Protein AF-A0A9X9QFF7-F1 (afdb_monomer)

Foldseek 3Di:
DDADDPVVLVVLVCQQPVDPVSQLDQLQCSCVPPVVVVVDHSVNSQVVCVVVQKDKDWDDDDPDADPVRVVVVVVVCVVCVPPDPVNVVVDDDDDDDDDDPDDDDTGIGIDGPPPPPD

Secondary structure (DSSP, 8-state):
-----HHHHHHHHHHHHT-HHHHT--HHHHHHTTTGGG---HHHHHHHHHHTTEEEEE---PPPPPHHHHHHHHHHHHHTTT--HHHHHHPPP--------PPPPPPEEEEE------

Structure (mmCIF, N/CA/C/O backbone):
data_AF-A0A9X9QFF7-F1
#
_entry.id   AF-A0A9X9QFF7-F1
#
loop_
_atom_site.group_PDB
_atom_site.id
_atom_site.type_symbol
_atom_site.label_atom_id
_atom_site.label_alt_id
_atom_site.label_comp_id
_atom_site.label_asym_id
_atom_site.label_entity_id
_atom_site.label_seq_id
_atom_site.pdbx_PDB_ins_code
_atom_site.Cartn_x
_atom_site.Cartn_y
_atom_site.Cartn_z
_atom_site.occupancy
_atom_site.B_iso_or_equiv
_atom_site.auth_seq_id
_atom_site.auth_comp_id
_atom_site.auth_asym_id
_atom_site.auth_atom_id
_atom_site.pdbx_PDB_model_num
ATOM 1 N N . MET A 1 1 ? -26.357 -0.559 19.148 1.00 52.00 1 MET A N 1
ATOM 2 C CA . MET A 1 1 ? -25.136 -0.878 18.366 1.00 52.00 1 MET A CA 1
ATOM 3 C C . MET A 1 1 ? -24.417 0.438 18.106 1.00 52.00 1 MET A C 1
ATOM 5 O O . MET A 1 1 ? -25.040 1.307 17.521 1.00 52.00 1 MET A O 1
ATOM 9 N N . LEU A 1 2 ? -23.171 0.627 18.554 1.00 62.19 2 LEU A N 1
ATOM 10 C CA . LEU A 1 2 ? -22.416 1.845 18.225 1.00 62.19 2 LEU A CA 1
ATOM 11 C C . LEU A 1 2 ? -22.117 1.851 16.714 1.00 62.19 2 LEU A C 1
ATOM 13 O O . LEU A 1 2 ? -21.471 0.932 16.191 1.00 62.19 2 LEU A O 1
ATOM 17 N N . THR A 1 3 ? -22.648 2.844 16.009 1.00 72.94 3 THR A N 1
ATOM 18 C CA . THR A 1 3 ? -22.428 3.093 14.580 1.00 72.94 3 THR A CA 1
ATOM 19 C C . THR A 1 3 ? -21.591 4.355 14.436 1.00 72.94 3 THR A C 1
ATOM 21 O O . THR A 1 3 ? -21.932 5.379 15.020 1.00 72.94 3 THR A O 1
ATOM 24 N N . LEU A 1 4 ? -20.492 4.281 13.680 1.00 83.94 4 LEU A N 1
ATOM 25 C CA . LEU A 1 4 ? -19.738 5.480 13.315 1.00 83.94 4 LEU A CA 1
ATOM 26 C C . LEU A 1 4 ? -20.581 6.319 12.360 1.00 83.94 4 LEU A C 1
ATOM 28 O O . LEU A 1 4 ? -21.115 5.793 11.381 1.00 83.94 4 LEU A O 1
ATOM 32 N N . ASP A 1 5 ? -20.655 7.613 12.641 1.00 90.31 5 ASP A N 1
ATOM 33 C CA . ASP A 1 5 ? -21.240 8.576 11.718 1.00 90.31 5 ASP A CA 1
ATOM 34 C C . ASP A 1 5 ? -20.477 8.606 10.377 1.00 90.31 5 ASP A C 1
ATOM 36 O O . ASP A 1 5 ? -19.281 8.300 10.299 1.00 90.31 5 ASP A O 1
ATOM 40 N N . PHE A 1 6 ? -21.181 8.972 9.306 1.00 88.81 6 PHE A N 1
ATOM 41 C CA . PHE A 1 6 ? -20.642 9.027 7.955 1.00 88.81 6 PHE A CA 1
ATOM 42 C C . PHE A 1 6 ? -19.403 9.924 7.858 1.00 88.81 6 PHE A C 1
ATOM 44 O O . PHE A 1 6 ? -18.427 9.527 7.211 1.00 88.81 6 PHE A O 1
ATOM 51 N N . GLN A 1 7 ? -19.405 11.076 8.538 1.00 92.12 7 GLN A N 1
ATOM 52 C CA . GLN A 1 7 ? -18.285 12.014 8.528 1.00 92.12 7 GLN A CA 1
ATOM 53 C C . GLN A 1 7 ? -17.033 11.394 9.156 1.00 92.12 7 GLN A C 1
ATOM 55 O O . GLN A 1 7 ? -15.947 11.465 8.575 1.00 92.12 7 GLN A O 1
ATOM 60 N N . HIS A 1 8 ? -17.187 10.709 10.291 1.00 92.81 8 HIS A N 1
ATOM 61 C CA . HIS A 1 8 ? -16.079 10.023 10.953 1.00 92.81 8 HIS A CA 1
ATOM 62 C C . HIS A 1 8 ? -15.486 8.917 10.079 1.00 92.81 8 HIS A C 1
ATOM 64 O O . HIS A 1 8 ? -14.267 8.776 9.999 1.00 92.81 8 HIS A O 1
ATOM 70 N N . VAL A 1 9 ? -16.314 8.150 9.362 1.00 92.62 9 VAL A N 1
ATOM 71 C CA . VAL A 1 9 ? -15.766 7.123 8.464 1.00 92.62 9 VAL A CA 1
ATOM 72 C C . VAL A 1 9 ? -15.022 7.744 7.281 1.00 92.62 9 VAL A C 1
ATOM 74 O O . VAL A 1 9 ? -13.975 7.230 6.887 1.00 92.62 9 VAL A O 1
ATOM 77 N N . HIS A 1 10 ? -15.509 8.860 6.737 1.00 94.12 10 HIS A N 1
ATOM 78 C CA . HIS A 1 10 ? -14.803 9.574 5.675 1.00 94.12 10 HIS A CA 1
ATOM 79 C C . HIS A 1 10 ? -13.434 10.094 6.148 1.00 94.12 10 HIS A C 1
ATOM 81 O O . HIS A 1 10 ? -12.438 9.954 5.439 1.00 94.12 10 HIS A O 1
ATOM 87 N N . GLN A 1 11 ? -13.352 10.607 7.380 1.00 95.12 11 GLN A N 1
ATOM 88 C CA . GLN A 1 11 ? -12.083 11.006 7.997 1.00 95.12 11 GLN A CA 1
ATOM 89 C C . GLN A 1 11 ? -11.115 9.825 8.147 1.00 95.12 11 GLN A C 1
ATOM 91 O O . GLN A 1 11 ? -9.933 9.961 7.830 1.00 95.12 11 GLN A O 1
ATOM 96 N N . ILE A 1 12 ? -11.608 8.652 8.566 1.00 94.38 12 ILE A N 1
ATOM 97 C CA . ILE A 1 12 ? -10.793 7.432 8.663 1.00 94.38 12 ILE A CA 1
ATOM 98 C C . ILE A 1 12 ? -10.233 7.040 7.293 1.00 94.38 12 ILE A C 1
ATOM 100 O O . ILE A 1 12 ? -9.039 6.764 7.181 1.00 94.38 12 ILE A O 1
ATOM 104 N N . ILE A 1 13 ? -11.059 7.055 6.244 1.00 93.88 13 ILE A N 1
ATOM 105 C CA . ILE A 1 13 ? -10.619 6.729 4.880 1.00 93.88 13 ILE A CA 1
ATOM 106 C C . ILE A 1 13 ? -9.562 7.724 4.400 1.00 93.88 13 ILE A C 1
ATOM 108 O O . ILE A 1 13 ? -8.478 7.311 3.989 1.00 93.88 13 ILE A O 1
ATOM 112 N N . SER A 1 14 ? -9.832 9.025 4.527 1.00 94.81 14 SER A N 1
ATOM 113 C CA . SER A 1 14 ? -8.888 10.072 4.130 1.00 94.81 14 SER A CA 1
ATOM 114 C C . SER A 1 14 ? -7.548 9.938 4.858 1.00 94.81 14 SER A C 1
ATOM 116 O O . SER A 1 14 ? -6.492 10.141 4.259 1.00 94.81 14 SER A O 1
ATOM 118 N N . TYR A 1 15 ? -7.568 9.574 6.142 1.00 95.12 15 TYR A N 1
ATOM 119 C CA . TYR A 1 15 ? -6.358 9.337 6.923 1.00 95.12 15 TYR A CA 1
ATOM 120 C C . TYR A 1 15 ? -5.591 8.099 6.449 1.00 95.12 15 TYR A C 1
ATOM 122 O O . TYR A 1 15 ? -4.371 8.149 6.295 1.00 95.12 15 TYR A O 1
ATOM 130 N N . VAL A 1 16 ? -6.291 6.987 6.208 1.00 93.38 16 VAL A N 1
ATOM 131 C CA . VAL A 1 16 ? -5.682 5.753 5.694 1.00 93.38 16 VAL A CA 1
ATOM 132 C C . VAL A 1 16 ? -5.026 6.011 4.337 1.00 93.38 16 VAL A C 1
ATOM 134 O O . VAL A 1 16 ? -3.916 5.546 4.094 1.00 93.38 16 VAL A O 1
ATOM 137 N N . GLU A 1 17 ? -5.658 6.784 3.455 1.00 92.31 17 GLU A N 1
ATOM 138 C CA . GLU A 1 17 ? -5.157 7.015 2.098 1.00 92.31 17 GLU A CA 1
ATOM 139 C C . GLU A 1 17 ? -3.994 8.007 2.010 1.00 92.31 17 GLU A C 1
ATOM 141 O O . GLU A 1 17 ? -3.169 7.869 1.096 1.00 92.31 17 GLU A O 1
ATOM 146 N N . SER A 1 18 ? -3.878 8.930 2.970 1.00 93.06 18 SER A N 1
ATOM 147 C CA . SER A 1 18 ? -2.920 10.044 2.937 1.00 93.06 18 SER A CA 1
ATOM 148 C C . SER A 1 18 ? -1.448 9.629 2.976 1.00 93.06 18 SER A C 1
ATOM 150 O O . SER A 1 18 ? -0.589 10.382 2.523 1.00 93.06 18 SER A O 1
ATOM 152 N N . SER A 1 19 ? -1.124 8.436 3.486 1.00 91.56 19 SER A N 1
ATOM 153 C CA . SER A 1 19 ? 0.260 7.959 3.572 1.00 91.56 19 SER A CA 1
ATOM 154 C C . SER A 1 19 ? 0.371 6.435 3.465 1.00 91.56 19 SER A C 1
ATOM 156 O O . SER A 1 19 ? -0.447 5.715 4.043 1.00 91.56 19 SER A O 1
ATOM 158 N N . PRO A 1 20 ? 1.425 5.893 2.816 1.00 85.56 20 PRO A N 1
ATOM 159 C CA . PRO A 1 20 ? 1.727 4.461 2.847 1.00 85.56 20 PRO A CA 1
ATOM 160 C C . PRO A 1 20 ? 1.897 3.888 4.261 1.00 85.56 20 PRO A C 1
ATOM 162 O O . PRO A 1 20 ? 1.645 2.701 4.463 1.00 85.56 20 PRO A O 1
ATOM 165 N N . GLY A 1 21 ? 2.344 4.700 5.225 1.00 88.50 21 GLY A N 1
ATOM 166 C CA . GLY A 1 21 ? 2.458 4.293 6.628 1.00 88.50 21 GLY A CA 1
ATOM 167 C C . GLY A 1 21 ? 1.087 4.120 7.281 1.00 88.50 21 GLY A C 1
ATOM 168 O O . GLY A 1 21 ? 0.842 3.120 7.948 1.00 88.50 21 GLY A O 1
ATOM 169 N N . ASN A 1 22 ? 0.153 5.031 7.003 1.00 91.94 22 ASN A N 1
ATOM 170 C CA . ASN A 1 22 ? -1.207 4.967 7.543 1.00 91.94 22 ASN A CA 1
ATOM 171 C C . ASN A 1 22 ? -1.974 3.759 6.999 1.00 91.94 22 ASN A C 1
ATOM 173 O O . ASN A 1 22 ? -2.690 3.103 7.751 1.00 91.94 22 ASN A O 1
ATOM 177 N N . ARG A 1 23 ? -1.754 3.396 5.726 1.00 89.75 23 ARG A N 1
ATOM 178 C CA . ARG A 1 23 ? -2.330 2.174 5.135 1.00 89.75 23 ARG A CA 1
ATOM 179 C C . ARG A 1 23 ? -1.899 0.904 5.852 1.00 89.75 23 ARG A C 1
ATOM 181 O O . ARG A 1 23 ? -2.655 -0.056 5.830 1.00 89.75 23 ARG A O 1
ATOM 188 N N . ARG A 1 24 ? -0.706 0.876 6.452 1.00 90.88 24 ARG A N 1
ATOM 189 C CA . ARG A 1 24 ? -0.170 -0.296 7.163 1.00 90.88 24 ARG A CA 1
ATOM 190 C C . ARG A 1 24 ? -0.693 -0.440 8.589 1.00 90.88 24 ARG A C 1
ATOM 192 O O . ARG A 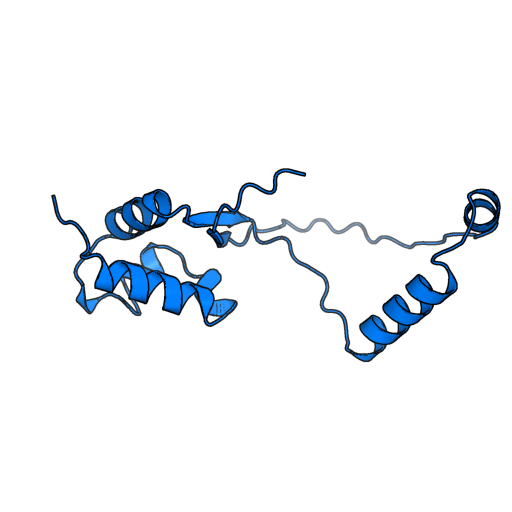1 24 ? -0.427 -1.461 9.211 1.00 90.88 24 ARG A O 1
ATOM 199 N N . LYS A 1 25 ? -1.427 0.549 9.107 1.00 91.75 25 LYS A N 1
ATOM 200 C CA . LYS A 1 25 ? -1.983 0.459 10.456 1.00 91.75 25 LYS A CA 1
ATOM 201 C C . LYS A 1 25 ? -3.080 -0.597 10.526 1.00 91.75 25 LYS A C 1
ATOM 203 O O . LYS A 1 25 ? -3.949 -0.667 9.654 1.00 91.75 25 LYS A O 1
ATOM 208 N N . THR A 1 26 ? -3.055 -1.390 11.588 1.00 91.38 26 THR A N 1
ATOM 209 C CA . THR A 1 26 ? -4.135 -2.322 11.924 1.00 91.38 26 THR A CA 1
ATOM 210 C C . THR A 1 26 ? -5.383 -1.558 12.374 1.00 91.38 26 THR A C 1
ATOM 212 O O . THR A 1 26 ? -5.310 -0.398 12.785 1.00 91.38 26 THR A O 1
ATOM 215 N N . PHE A 1 27 ? -6.555 -2.201 12.345 1.00 92.75 27 PHE A N 1
ATOM 216 C CA . PHE A 1 27 ? -7.776 -1.575 12.869 1.00 92.75 27 PHE A CA 1
ATOM 217 C C . PHE A 1 27 ? -7.668 -1.254 14.365 1.00 92.75 27 PHE A C 1
ATOM 219 O O . PHE A 1 27 ? -8.224 -0.245 14.800 1.00 92.75 27 PHE A O 1
ATOM 226 N N . LEU A 1 28 ? -6.908 -2.055 15.121 1.00 93.62 28 LEU A N 1
ATOM 227 C CA . LEU A 1 28 ? -6.583 -1.771 16.514 1.00 93.62 28 LEU A CA 1
ATOM 228 C C . LEU A 1 28 ? -5.801 -0.469 16.646 1.00 93.62 28 LEU A C 1
ATOM 230 O O . LEU A 1 28 ? -6.187 0.394 17.422 1.00 93.62 28 LEU A O 1
ATOM 234 N N . GLU A 1 29 ? -4.727 -0.311 15.872 1.00 94.19 29 GLU A N 1
ATOM 235 C CA . GLU A 1 29 ? -3.884 0.889 15.899 1.00 94.19 29 GLU A CA 1
ATOM 236 C C . GLU A 1 29 ? -4.637 2.139 15.445 1.00 94.19 29 GLU A C 1
ATOM 238 O O . GLU A 1 29 ? -4.375 3.227 15.953 1.00 94.19 29 GLU A O 1
ATOM 243 N N . LEU A 1 30 ? -5.576 2.003 14.502 1.00 93.81 30 LEU A N 1
ATOM 244 C CA . LEU A 1 30 ? -6.466 3.096 14.111 1.00 93.81 30 LEU A CA 1
ATOM 245 C C . LEU A 1 30 ? -7.384 3.496 15.275 1.00 93.81 30 LEU A C 1
ATOM 247 O O . LEU A 1 30 ? -7.491 4.686 15.571 1.00 93.81 30 LEU A O 1
ATOM 251 N N . ALA A 1 31 ? -7.998 2.517 15.948 1.00 94.19 31 ALA A N 1
ATOM 252 C CA . ALA A 1 31 ? -8.901 2.740 17.076 1.00 94.19 31 ALA A CA 1
ATOM 253 C C . ALA A 1 31 ? -8.184 3.281 18.323 1.00 94.19 31 ALA A C 1
ATOM 255 O O . ALA A 1 31 ? -8.721 4.144 19.005 1.00 94.19 31 ALA A O 1
ATOM 256 N N . SER A 1 32 ? -6.982 2.794 18.636 1.00 94.12 32 SER A N 1
ATOM 257 C CA . SER A 1 32 ? -6.241 3.168 19.847 1.00 94.12 32 SER A CA 1
ATOM 258 C C . SER A 1 32 ? -5.361 4.410 19.676 1.00 94.12 32 SER A C 1
ATOM 260 O O . SER A 1 32 ? -4.996 5.033 20.674 1.00 94.12 32 SER A O 1
ATOM 262 N N . GLY A 1 33 ? -5.036 4.786 18.436 1.00 93.69 33 GLY A N 1
ATOM 263 C CA . GLY A 1 33 ? -4.213 5.948 18.107 1.00 93.69 33 GLY A CA 1
ATOM 264 C C . GLY A 1 33 ? -5.036 7.129 17.578 1.00 93.69 33 GLY A C 1
ATOM 265 O O . GLY A 1 33 ? -5.680 7.825 18.365 1.00 93.69 33 GLY A O 1
ATOM 266 N N . PRO A 1 34 ? -5.019 7.388 16.255 1.00 93.62 34 PRO A N 1
ATOM 267 C CA . PRO A 1 34 ? -5.582 8.601 15.656 1.00 93.62 34 PRO A CA 1
ATOM 268 C C . PRO A 1 34 ? -7.089 8.774 15.906 1.00 93.62 34 PRO A C 1
ATOM 270 O O . PRO A 1 34 ? -7.566 9.904 15.974 1.00 93.62 34 PRO A O 1
ATOM 273 N N . PHE A 1 35 ? -7.835 7.681 16.097 1.00 94.50 35 PHE A N 1
ATOM 274 C CA . PHE A 1 35 ? -9.288 7.712 16.292 1.00 94.50 35 PHE A CA 1
ATOM 275 C C . PHE A 1 35 ? -9.737 7.312 17.703 1.00 94.50 35 PHE A C 1
ATOM 277 O O . PHE A 1 35 ? -10.912 7.016 17.914 1.00 94.50 35 PHE A O 1
ATOM 284 N N . ARG A 1 36 ? -8.838 7.370 18.697 1.00 93.31 36 ARG A N 1
ATOM 285 C CA . ARG A 1 36 ? -9.151 7.039 20.101 1.00 93.31 36 ARG A CA 1
ATOM 286 C C . ARG A 1 36 ? -10.301 7.859 20.681 1.00 93.31 36 ARG A C 1
ATOM 288 O O . ARG A 1 36 ? -11.105 7.335 21.446 1.00 93.31 36 ARG A O 1
ATOM 295 N N . HIS A 1 37 ? -10.396 9.126 20.289 1.00 91.56 37 HIS A N 1
ATOM 296 C CA . HIS A 1 37 ? -11.444 10.048 20.731 1.00 91.56 37 HIS A CA 1
ATOM 297 C C . HIS A 1 37 ? -12.861 9.605 20.326 1.00 91.56 37 HIS A C 1
ATOM 299 O O . HIS A 1 37 ? -13.824 10.022 20.956 1.00 91.56 37 HIS A O 1
ATOM 305 N N . LEU A 1 38 ? -12.998 8.734 19.317 1.00 90.12 38 LEU A N 1
ATOM 306 C CA . LEU A 1 38 ? -14.293 8.198 18.890 1.00 90.12 38 LEU A CA 1
ATOM 307 C C . LEU A 1 38 ? -14.824 7.099 19.824 1.00 90.12 38 LEU A C 1
ATOM 309 O O . LEU A 1 38 ? -15.980 6.705 19.691 1.00 90.12 38 LEU A O 1
ATOM 313 N N . GLY A 1 39 ? -13.996 6.563 20.731 1.00 91.06 39 GLY A N 1
ATOM 314 C CA . GLY A 1 39 ? -14.407 5.540 21.701 1.00 91.06 39 GLY A CA 1
ATOM 315 C C . GLY A 1 39 ? -14.908 4.231 21.075 1.00 91.06 39 GLY A C 1
ATOM 316 O O . GLY A 1 39 ? -15.611 3.459 21.724 1.00 91.06 39 GLY A O 1
ATOM 317 N N . VAL A 1 40 ? -14.585 3.978 19.803 1.00 91.31 40 VAL A N 1
ATOM 318 C CA . VAL A 1 40 ? -15.061 2.811 19.052 1.00 91.31 40 VAL A CA 1
ATOM 319 C C . VAL A 1 40 ? -14.035 1.685 19.059 1.00 91.31 40 VAL A C 1
ATOM 321 O O . VAL A 1 40 ? -12.828 1.914 19.067 1.00 91.31 40 VAL A O 1
ATOM 324 N N . SER A 1 41 ? -14.513 0.442 19.010 1.00 92.56 41 SER A N 1
ATOM 325 C CA . SER A 1 41 ? -13.633 -0.717 18.874 1.00 92.56 41 SER A CA 1
ATOM 326 C C . SER A 1 41 ? -13.162 -0.909 17.431 1.00 92.56 41 SER A C 1
ATOM 328 O O . SER A 1 41 ? -13.829 -0.508 16.472 1.00 92.56 41 SER A O 1
ATOM 330 N N . GLU A 1 42 ? -12.047 -1.622 17.267 1.00 93.62 42 GLU A N 1
ATOM 331 C CA . GLU A 1 42 ? -11.516 -2.032 15.960 1.00 93.62 42 GLU A CA 1
ATOM 332 C C . GLU A 1 42 ? -12.568 -2.727 15.076 1.00 93.62 42 GLU A C 1
ATOM 334 O O . GLU A 1 42 ? -12.602 -2.518 13.865 1.00 93.62 42 GLU A O 1
ATOM 339 N N . ARG A 1 43 ? -13.484 -3.499 15.683 1.00 93.81 43 ARG A N 1
ATOM 340 C CA . ARG A 1 43 ? -14.545 -4.228 14.975 1.00 93.81 43 ARG A CA 1
ATOM 341 C C . ARG A 1 43 ? -15.552 -3.279 14.338 1.00 93.81 43 ARG A C 1
ATOM 343 O O . ARG A 1 43 ? -16.065 -3.568 13.258 1.00 93.81 43 ARG A O 1
ATOM 350 N N . VAL A 1 44 ? -15.841 -2.154 14.996 1.00 94.00 44 VAL A N 1
ATOM 351 C CA . VAL A 1 44 ? -16.725 -1.119 14.450 1.00 94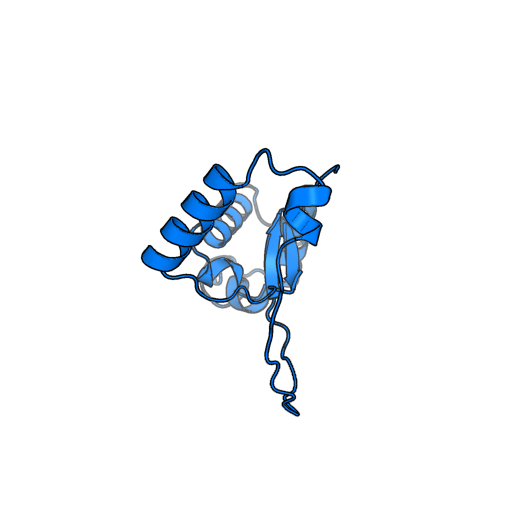.00 44 VAL A CA 1
ATOM 352 C C . VAL A 1 44 ? -16.048 -0.454 13.254 1.00 94.00 44 VAL A C 1
ATOM 354 O O . VAL A 1 44 ? -16.657 -0.391 12.189 1.00 94.00 44 VAL A O 1
ATOM 357 N N . ILE A 1 45 ? -14.775 -0.064 13.381 1.00 93.31 45 ILE A N 1
ATOM 358 C CA . ILE A 1 45 ? -13.995 0.510 12.271 1.00 93.31 45 ILE A CA 1
ATOM 359 C C . ILE A 1 45 ? -13.946 -0.460 11.083 1.00 93.31 45 ILE A C 1
ATOM 361 O O . ILE A 1 45 ? -14.305 -0.087 9.967 1.00 93.31 45 ILE A O 1
ATOM 365 N N . GLN A 1 46 ? -13.576 -1.721 11.321 1.00 93.69 46 GLN A N 1
ATOM 366 C CA . GLN A 1 46 ? -13.499 -2.753 10.288 1.00 93.69 46 GLN A CA 1
ATOM 367 C C . GLN A 1 46 ? -14.832 -2.926 9.557 1.00 93.69 46 GLN A C 1
ATOM 369 O O . GLN A 1 46 ? -14.862 -2.971 8.328 1.00 93.69 46 GLN A O 1
ATOM 374 N N . ARG A 1 47 ? -15.943 -3.029 10.296 1.00 93.44 47 ARG A N 1
ATOM 375 C CA . ARG A 1 47 ? -17.276 -3.211 9.711 1.00 93.44 47 ARG A CA 1
ATOM 376 C C . ARG A 1 47 ? -17.661 -2.033 8.818 1.00 93.44 47 ARG A C 1
ATOM 378 O O . ARG A 1 47 ? -18.134 -2.252 7.705 1.00 93.44 47 ARG A O 1
ATOM 385 N N . GLU A 1 48 ? -17.464 -0.803 9.286 1.00 93.31 48 GLU A N 1
ATOM 386 C CA . GLU A 1 48 ? -17.860 0.396 8.538 1.00 93.31 48 GLU A CA 1
ATOM 387 C C . GLU A 1 48 ? -16.959 0.677 7.327 1.00 93.31 48 GLU A C 1
ATOM 389 O O . GLU A 1 48 ? -17.443 1.169 6.303 1.00 93.31 48 GLU A O 1
ATOM 394 N N . LEU A 1 49 ? -15.678 0.306 7.405 1.00 91.62 49 LEU A N 1
ATOM 395 C CA . LEU A 1 49 ? -14.756 0.320 6.270 1.00 91.62 49 LEU A CA 1
ATOM 396 C C . LEU A 1 49 ? -15.101 -0.767 5.245 1.00 91.62 49 LEU A C 1
ATOM 398 O O . LEU A 1 49 ? -15.162 -0.481 4.050 1.00 91.62 49 LEU A O 1
ATOM 402 N N . LYS A 1 50 ? -15.428 -1.984 5.696 1.00 91.38 50 LYS A N 1
ATOM 403 C CA . LYS A 1 50 ? -15.823 -3.094 4.815 1.00 91.38 50 LYS A CA 1
ATOM 404 C C . LYS A 1 50 ? -17.078 -2.771 4.006 1.00 91.38 50 LYS A C 1
ATOM 406 O O . LYS A 1 50 ? -17.111 -3.073 2.818 1.00 91.38 50 LYS A O 1
ATOM 411 N N . LYS A 1 51 ? -18.074 -2.107 4.609 1.00 91.12 51 LYS A N 1
ATOM 412 C CA . LYS A 1 51 ? -19.268 -1.606 3.894 1.00 91.12 51 LYS A CA 1
ATOM 413 C C . LYS A 1 51 ? -18.924 -0.643 2.753 1.00 91.12 51 LYS A C 1
ATOM 415 O O . LYS A 1 51 ? -19.661 -0.570 1.781 1.00 91.12 51 LYS A O 1
ATOM 420 N N . ARG A 1 52 ? -17.807 0.081 2.866 1.00 89.44 52 ARG A N 1
ATOM 421 C CA . ARG A 1 52 ? -17.285 1.007 1.847 1.00 89.44 52 ARG A CA 1
ATOM 422 C C . ARG A 1 52 ? -16.240 0.358 0.931 1.00 89.44 52 ARG A C 1
ATOM 424 O O . ARG A 1 52 ? -15.546 1.054 0.200 1.00 89.44 52 ARG A O 1
ATOM 431 N N . GLY A 1 53 ? -16.101 -0.966 0.991 1.00 90.50 53 GLY A N 1
ATOM 432 C CA . GLY A 1 53 ? -15.171 -1.724 0.164 1.00 90.50 53 GLY A CA 1
ATOM 433 C C . GLY A 1 53 ? -13.725 -1.722 0.657 1.00 90.50 53 GLY A C 1
ATOM 434 O O . GLY A 1 53 ? -12.860 -2.145 -0.090 1.00 90.50 53 GLY A O 1
ATOM 435 N N . TYR A 1 54 ? -13.417 -1.284 1.879 1.00 90.00 54 TYR A N 1
ATOM 436 C CA . TYR A 1 54 ? -12.046 -1.310 2.407 1.00 90.00 54 TYR A CA 1
ATOM 437 C C . TYR A 1 54 ? -11.786 -2.559 3.247 1.00 90.00 54 TYR A C 1
ATOM 439 O O . TYR A 1 54 ? -12.560 -2.890 4.149 1.00 90.00 54 TYR A O 1
ATOM 447 N N . GLN A 1 55 ? -10.680 -3.248 2.969 1.00 89.06 55 GLN A N 1
ATOM 448 C CA . GLN A 1 55 ? -10.263 -4.464 3.672 1.00 89.06 55 GLN A CA 1
ATOM 449 C C . GLN A 1 55 ? -8.738 -4.502 3.849 1.00 89.06 55 GLN A C 1
AT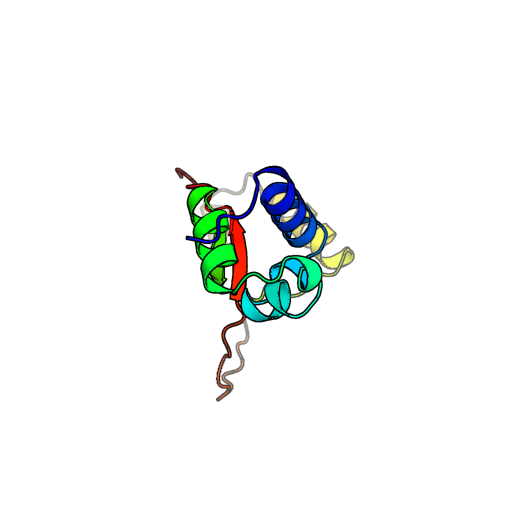OM 451 O O . GLN A 1 55 ? -8.006 -3.741 3.213 1.00 89.06 55 GLN A O 1
ATOM 456 N N . LEU A 1 56 ? -8.254 -5.372 4.740 1.00 86.81 56 LEU A N 1
ATOM 457 C CA . LEU A 1 56 ? -6.824 -5.644 4.893 1.00 86.81 56 LEU A CA 1
ATOM 458 C C . LEU A 1 56 ? -6.363 -6.621 3.806 1.00 86.81 56 LEU A C 1
ATOM 460 O O . LEU A 1 56 ? -6.965 -7.674 3.615 1.00 86.81 56 LEU A O 1
ATOM 464 N N . HIS A 1 57 ? -5.260 -6.291 3.140 1.00 87.12 57 HIS A N 1
ATOM 465 C CA . HIS A 1 57 ? -4.609 -7.116 2.124 1.00 87.12 57 HIS A CA 1
ATOM 466 C C . HIS A 1 57 ? -3.137 -7.319 2.455 1.00 87.12 57 HIS A C 1
ATOM 468 O O . HIS A 1 57 ? -2.513 -6.441 3.050 1.00 87.12 57 HIS A O 1
ATOM 474 N N . VAL A 1 58 ? -2.559 -8.436 2.014 1.00 85.62 58 VAL A N 1
ATOM 475 C CA . VAL A 1 58 ? -1.116 -8.659 2.137 1.00 85.62 58 VAL A CA 1
ATOM 476 C C . VAL A 1 58 ? -0.371 -7.627 1.284 1.00 85.62 58 VAL A C 1
ATOM 478 O O . VAL A 1 58 ? -0.632 -7.454 0.089 1.00 85.62 58 VAL A O 1
ATOM 481 N N . ALA A 1 59 ? 0.556 -6.907 1.905 1.00 83.56 59 ALA A N 1
ATOM 482 C CA . ALA A 1 59 ? 1.465 -6.012 1.221 1.00 83.56 59 ALA A CA 1
ATOM 483 C C . ALA A 1 59 ? 2.577 -6.838 0.572 1.00 83.56 59 ALA A C 1
ATOM 485 O O . ALA A 1 59 ? 3.491 -7.316 1.236 1.00 83.56 59 ALA A O 1
ATOM 486 N N . HIS A 1 60 ? 2.512 -6.987 -0.749 1.00 80.75 60 HIS A N 1
ATOM 487 C CA . HIS A 1 60 ? 3.632 -7.537 -1.503 1.00 80.75 60 HIS A CA 1
ATOM 488 C C . HIS A 1 60 ? 4.792 -6.541 -1.480 1.00 80.75 60 HIS A C 1
ATOM 490 O O . HIS A 1 60 ? 4.634 -5.386 -1.899 1.00 80.75 60 HIS A O 1
ATOM 496 N N . LEU A 1 61 ? 5.945 -6.994 -0.988 1.00 74.44 61 LEU A N 1
ATOM 497 C CA . LEU A 1 61 ? 7.174 -6.217 -1.007 1.00 74.44 61 LEU A CA 1
ATOM 498 C C . LEU A 1 61 ? 7.580 -5.999 -2.466 1.00 74.44 61 LEU A C 1
ATOM 500 O O . LEU A 1 61 ? 7.860 -6.947 -3.195 1.00 74.44 61 LEU A O 1
ATOM 504 N N . LYS A 1 62 ? 7.576 -4.740 -2.903 1.00 78.19 62 LYS A N 1
ATOM 505 C CA . LYS A 1 62 ? 8.171 -4.360 -4.183 1.00 78.19 62 LYS A CA 1
ATOM 506 C C . LYS A 1 62 ? 9.606 -3.918 -3.912 1.00 78.19 62 LYS A C 1
ATOM 508 O O . LYS A 1 62 ? 9.792 -3.118 -2.991 1.00 78.19 62 LYS A O 1
ATOM 513 N N . PRO A 1 63 ? 10.598 -4.394 -4.681 1.00 79.25 63 PRO A N 1
ATOM 514 C CA . PRO A 1 63 ? 11.959 -3.898 -4.547 1.00 79.25 63 PRO A CA 1
ATOM 515 C C . PRO A 1 63 ? 11.966 -2.381 -4.754 1.00 79.25 63 PRO A C 1
ATOM 517 O O . PRO A 1 63 ? 11.266 -1.854 -5.626 1.00 79.25 63 PRO A O 1
ATOM 520 N N . SER A 1 64 ? 12.716 -1.665 -3.919 1.00 80.25 64 SER A N 1
ATOM 521 C CA . SER A 1 64 ? 12.861 -0.221 -4.059 1.00 80.25 64 SER A CA 1
ATOM 522 C C . SER A 1 64 ? 13.653 0.075 -5.331 1.00 80.25 64 SER A C 1
ATOM 524 O O . SER A 1 64 ? 14.807 -0.315 -5.485 1.00 80.25 64 SER A O 1
ATOM 526 N N . VAL A 1 65 ? 13.018 0.759 -6.281 1.00 85.69 65 VAL A N 1
ATOM 527 C CA . VAL A 1 65 ? 13.651 1.113 -7.553 1.00 85.69 65 VAL A CA 1
ATOM 528 C C . VAL A 1 65 ? 14.135 2.557 -7.471 1.00 85.69 65 VAL A C 1
ATOM 530 O O . VAL A 1 65 ? 13.355 3.473 -7.204 1.00 85.69 65 VAL A O 1
ATOM 533 N N . SER A 1 66 ? 15.429 2.778 -7.707 1.00 90.06 66 SER A N 1
ATOM 534 C CA . SER A 1 66 ? 15.983 4.134 -7.774 1.00 90.06 66 SER A CA 1
ATOM 535 C C . SER A 1 66 ? 15.400 4.909 -8.966 1.00 90.06 66 SER A C 1
ATOM 537 O O . SER A 1 66 ? 14.993 4.317 -9.969 1.00 90.06 66 SER A O 1
ATOM 539 N N . ARG A 1 67 ? 15.405 6.250 -8.918 1.00 91.38 67 ARG A N 1
ATOM 540 C CA . ARG A 1 67 ? 14.968 7.076 -10.066 1.00 91.38 67 ARG A CA 1
ATOM 541 C C . ARG A 1 67 ? 15.763 6.775 -11.340 1.00 91.38 67 ARG A C 1
ATOM 543 O O . ARG A 1 67 ? 15.183 6.754 -12.422 1.00 91.38 67 ARG A O 1
ATOM 550 N N . LYS A 1 68 ? 17.063 6.498 -11.200 1.00 92.81 68 LYS A N 1
ATOM 551 C CA . LYS A 1 68 ? 17.944 6.107 -12.308 1.00 92.81 68 LYS A CA 1
ATOM 552 C C . LYS A 1 68 ? 17.490 4.783 -12.920 1.00 92.81 68 LYS A C 1
ATOM 554 O O . LYS A 1 68 ? 17.256 4.724 -14.120 1.00 92.81 68 LYS A O 1
ATOM 559 N N . THR A 1 69 ? 17.278 3.765 -12.088 1.00 92.69 69 THR A N 1
ATOM 560 C CA . THR A 1 69 ? 16.809 2.444 -12.528 1.00 92.69 69 THR A CA 1
ATOM 561 C C . THR A 1 69 ? 15.434 2.534 -13.191 1.00 92.69 69 THR A C 1
ATOM 563 O O . THR A 1 69 ? 15.238 1.952 -14.250 1.00 92.69 69 THR A O 1
ATOM 566 N N . MET A 1 70 ? 14.500 3.324 -12.642 1.00 92.50 70 MET A N 1
ATOM 567 C CA . MET A 1 70 ? 13.188 3.545 -13.269 1.00 92.50 70 MET A CA 1
ATOM 568 C C . MET A 1 70 ? 13.306 4.159 -14.666 1.00 92.50 70 MET A C 1
ATOM 570 O O . MET A 1 70 ? 12.563 3.766 -15.563 1.00 92.50 70 MET A O 1
ATOM 574 N N . LYS A 1 71 ? 14.225 5.114 -14.859 1.00 95.62 71 LYS A N 1
ATOM 575 C CA . LYS A 1 71 ? 14.482 5.711 -16.173 1.00 95.62 71 LYS A CA 1
ATOM 576 C C . LYS A 1 71 ? 15.032 4.666 -17.143 1.00 95.62 71 LYS A C 1
ATOM 578 O O . LYS A 1 71 ? 14.452 4.483 -18.203 1.00 95.62 71 LYS A O 1
ATOM 583 N N . THR A 1 72 ? 16.074 3.934 -16.750 1.00 95.25 72 THR A N 1
ATOM 584 C CA . THR A 1 72 ? 16.679 2.886 -17.587 1.00 95.25 72 THR A CA 1
ATOM 585 C C . THR A 1 72 ? 15.666 1.817 -17.988 1.00 95.25 72 THR A C 1
ATOM 587 O O . THR A 1 72 ? 15.567 1.496 -19.166 1.00 95.25 72 THR A O 1
ATOM 590 N N . LEU A 1 73 ? 14.870 1.313 -17.039 1.00 93.12 73 LEU A N 1
ATOM 591 C CA . LEU 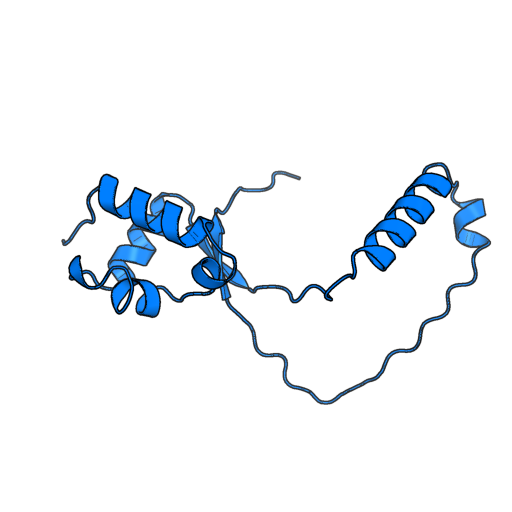A 1 73 ? 13.833 0.318 -17.324 1.00 93.12 73 LEU A CA 1
ATOM 592 C C . LEU A 1 73 ? 12.765 0.865 -18.278 1.00 93.12 73 LEU A C 1
ATOM 594 O O . LEU A 1 73 ? 12.321 0.158 -19.177 1.00 93.12 73 LEU A O 1
ATOM 598 N N . ARG A 1 74 ? 12.367 2.131 -18.109 1.00 95.38 74 ARG A N 1
ATOM 599 C CA . ARG A 1 74 ? 11.399 2.785 -18.995 1.00 95.38 74 ARG A CA 1
ATOM 600 C C . ARG A 1 74 ? 11.948 2.964 -20.408 1.00 95.38 74 ARG A C 1
ATOM 602 O O . ARG A 1 74 ? 11.224 2.706 -21.362 1.00 95.38 74 ARG A O 1
ATOM 609 N N . ASP A 1 75 ? 13.184 3.429 -20.538 1.00 97.06 75 ASP A N 1
ATOM 610 C CA . ASP A 1 75 ? 13.816 3.670 -21.835 1.00 97.06 75 ASP A CA 1
ATOM 611 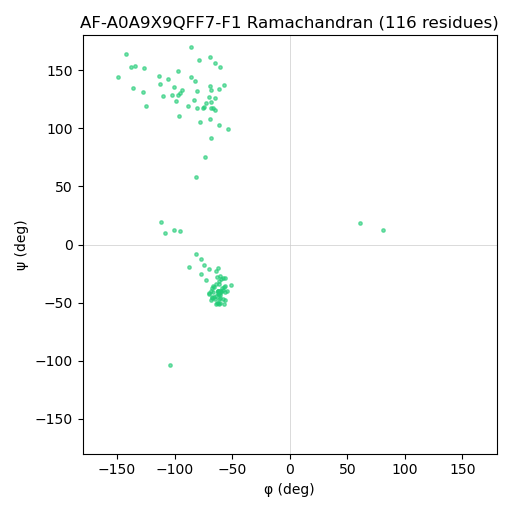C C . ASP A 1 75 ? 14.038 2.345 -22.575 1.00 97.06 75 ASP A C 1
ATOM 613 O O . ASP A 1 75 ? 13.720 2.242 -23.758 1.00 97.06 75 ASP A O 1
ATOM 617 N N . TRP A 1 76 ? 14.462 1.301 -21.854 1.00 95.19 76 TRP A N 1
ATOM 618 C CA . TRP A 1 76 ? 14.569 -0.052 -22.391 1.00 95.19 76 TRP A CA 1
ATOM 619 C C . TRP A 1 76 ? 13.205 -0.565 -22.874 1.00 95.19 76 TRP A C 1
ATOM 621 O O . TRP A 1 76 ? 13.074 -0.925 -24.040 1.00 95.19 76 TRP A O 1
ATOM 631 N N . ALA A 1 77 ? 12.156 -0.478 -22.049 1.00 95.62 77 ALA A N 1
ATOM 632 C CA . ALA A 1 77 ? 10.810 -0.909 -22.437 1.00 95.62 77 ALA A CA 1
ATOM 633 C C . ALA A 1 77 ? 10.278 -0.166 -23.675 1.00 95.62 77 ALA A C 1
ATOM 635 O O . ALA A 1 77 ? 9.628 -0.772 -24.520 1.00 95.62 77 ALA A O 1
ATOM 636 N N . LYS A 1 78 ? 10.572 1.134 -23.813 1.00 97.25 78 LYS A N 1
ATOM 637 C CA . LYS A 1 78 ? 10.204 1.912 -25.005 1.00 97.25 78 LYS A CA 1
ATOM 638 C C . LYS A 1 78 ? 10.958 1.459 -26.250 1.00 97.25 78 LYS A C 1
ATOM 640 O O . LYS A 1 78 ? 10.340 1.289 -27.294 1.00 97.25 78 LYS A O 1
ATOM 645 N N . ALA A 1 79 ? 12.271 1.264 -26.142 1.00 96.19 79 ALA A N 1
ATOM 646 C CA . ALA A 1 79 ? 13.103 0.831 -27.263 1.00 96.19 79 ALA A CA 1
ATOM 647 C C . ALA A 1 79 ? 12.714 -0.565 -27.783 1.00 96.19 79 ALA A C 1
ATOM 649 O O . ALA A 1 79 ? 12.869 -0.842 -28.967 1.00 96.19 79 ALA A O 1
ATOM 650 N N . HIS A 1 80 ? 12.161 -1.410 -26.910 1.00 95.62 80 HIS A N 1
ATOM 651 C CA . HIS A 1 80 ? 11.828 -2.808 -27.193 1.00 95.62 80 HIS A CA 1
ATOM 652 C C . HIS A 1 80 ? 10.309 -3.036 -27.299 1.00 95.62 80 HIS A C 1
ATOM 654 O O . HIS A 1 80 ? 9.848 -4.171 -27.341 1.00 95.62 80 HIS A O 1
ATOM 660 N N . HIS A 1 81 ? 9.505 -1.965 -27.340 1.00 96.06 81 HIS A N 1
ATOM 661 C CA . HIS A 1 81 ? 8.040 -2.056 -27.328 1.00 96.06 81 HIS A CA 1
ATOM 662 C C . HIS A 1 81 ? 7.475 -2.828 -28.530 1.00 96.06 81 HIS A C 1
ATOM 664 O O . HIS A 1 81 ? 6.478 -3.528 -28.394 1.00 96.06 81 HIS A O 1
ATOM 670 N N . ASN A 1 82 ? 8.136 -2.711 -29.686 1.00 96.75 82 ASN A N 1
ATOM 671 C CA . ASN A 1 82 ? 7.718 -3.322 -30.950 1.00 96.75 82 ASN A CA 1
ATOM 672 C C . ASN A 1 82 ? 8.492 -4.606 -31.288 1.00 96.75 82 ASN A C 1
ATOM 674 O O . ASN A 1 82 ? 8.451 -5.051 -32.435 1.00 96.75 82 ASN A O 1
ATOM 678 N N . TRP A 1 83 ? 9.237 -5.168 -30.334 1.00 96.75 83 TRP A N 1
ATOM 679 C CA . TRP A 1 83 ? 9.956 -6.421 -30.549 1.00 96.75 83 TRP A CA 1
ATOM 680 C C . TRP A 1 83 ? 9.000 -7.565 -30.860 1.00 96.75 83 TRP A C 1
ATOM 682 O O . TRP A 1 83 ? 7.994 -7.763 -30.171 1.00 96.75 83 TRP A O 1
ATOM 692 N N . LYS A 1 84 ? 9.348 -8.329 -31.893 1.00 95.94 84 LYS A N 1
ATOM 693 C CA . LYS A 1 84 ? 8.646 -9.550 -32.271 1.00 95.94 84 LYS A CA 1
ATOM 694 C C . LYS A 1 84 ? 9.188 -10.731 -31.478 1.00 95.94 84 LYS A C 1
ATOM 696 O O . LYS A 1 84 ? 10.190 -10.630 -30.774 1.00 95.94 84 LYS A O 1
ATOM 701 N N . TYR A 1 85 ? 8.502 -11.863 -31.580 1.00 94.62 85 TYR A N 1
ATOM 702 C CA . TYR A 1 85 ? 8.891 -13.085 -30.881 1.00 94.62 85 TYR A CA 1
ATOM 703 C C . TYR A 1 85 ? 10.343 -13.483 -31.185 1.00 94.62 85 TYR A C 1
ATOM 705 O O . TYR A 1 85 ? 11.087 -13.836 -30.274 1.00 94.62 85 TYR A O 1
ATOM 713 N N . GLU A 1 86 ? 10.771 -13.340 -32.439 1.00 95.94 86 GLU A N 1
ATOM 714 C CA . GLU A 1 86 ? 12.124 -13.673 -32.882 1.00 95.94 86 GLU A CA 1
ATOM 715 C C . GLU A 1 86 ? 13.177 -12.807 -32.171 1.00 95.94 86 GLU A C 1
ATOM 717 O O . GLU A 1 86 ? 14.177 -13.334 -31.674 1.00 95.94 86 GLU A O 1
ATOM 722 N N . ASP A 1 87 ? 12.909 -11.504 -32.023 1.00 94.69 87 ASP A N 1
ATOM 723 C CA . ASP A 1 87 ? 13.786 -10.573 -31.305 1.00 94.69 87 ASP A CA 1
ATOM 724 C C . ASP A 1 87 ? 13.948 -11.002 -29.838 1.00 94.69 87 ASP A C 1
ATOM 726 O O . ASP A 1 87 ? 15.067 -11.069 -29.327 1.00 94.69 87 ASP A O 1
ATOM 730 N N . TRP A 1 88 ? 12.850 -11.399 -29.181 1.00 93.50 88 TRP A N 1
ATOM 731 C CA . TRP A 1 88 ? 12.867 -11.900 -27.801 1.00 93.50 88 TRP A CA 1
ATOM 732 C C . TRP A 1 88 ? 13.682 -13.183 -27.645 1.00 93.50 88 TRP A C 1
ATOM 734 O O . TRP A 1 88 ? 14.424 -13.318 -26.670 1.00 93.50 88 TRP A O 1
ATOM 744 N N . THR A 1 89 ? 13.565 -14.111 -28.599 1.00 93.25 89 THR A N 1
ATOM 745 C CA . THR A 1 89 ? 14.304 -15.385 -28.567 1.00 93.25 89 THR A CA 1
ATOM 746 C C . THR A 1 89 ? 15.799 -15.226 -28.817 1.00 93.25 89 THR A C 1
ATOM 748 O O . THR A 1 89 ? 16.576 -16.086 -28.410 1.00 93.25 89 THR A O 1
ATOM 751 N N . SER A 1 90 ? 16.217 -14.123 -29.442 1.00 93.81 90 SER A N 1
ATOM 752 C CA . SER A 1 90 ? 17.635 -13.836 -29.672 1.00 93.81 90 SER A CA 1
ATOM 753 C C . SER A 1 90 ? 18.376 -13.384 -28.405 1.00 93.81 90 SER A C 1
ATOM 755 O O . SER A 1 9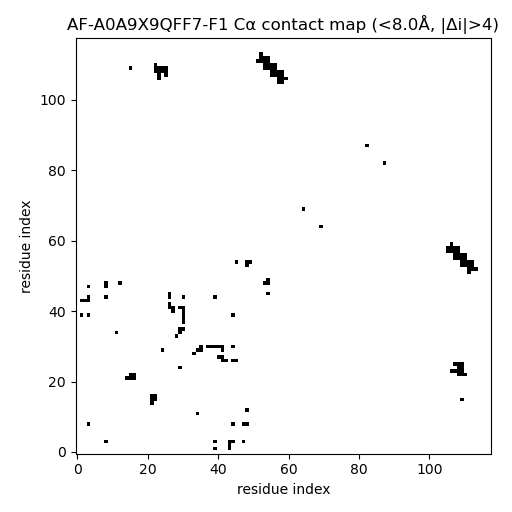0 ? 19.606 -13.438 -28.354 1.00 93.81 90 SER A O 1
ATOM 757 N N . VAL A 1 91 ? 17.649 -12.954 -27.365 1.00 92.06 91 VAL A N 1
ATOM 758 C CA . VAL A 1 91 ? 18.250 -12.453 -26.126 1.00 92.06 91 VAL A CA 1
ATOM 759 C C . VAL A 1 91 ? 18.617 -13.593 -25.189 1.00 92.06 91 VAL A C 1
ATOM 761 O O . VAL A 1 91 ? 17.771 -14.373 -24.753 1.00 92.06 91 VAL A O 1
ATOM 764 N N . LEU A 1 92 ? 19.889 -13.626 -24.797 1.00 92.94 92 LEU A N 1
ATOM 765 C CA . LEU A 1 92 ? 20.356 -14.483 -23.718 1.00 92.94 92 LEU A CA 1
ATOM 766 C C . LEU A 1 92 ? 20.047 -13.841 -22.361 1.00 92.94 92 LEU A C 1
ATOM 768 O O . LEU A 1 92 ? 20.591 -12.792 -22.013 1.00 92.94 92 LEU A O 1
ATOM 772 N N . TRP A 1 93 ? 19.213 -14.511 -21.572 1.00 89.81 93 TRP A N 1
ATOM 773 C CA . TRP A 1 93 ? 18.887 -14.108 -20.207 1.00 89.81 93 TRP A CA 1
ATOM 774 C C . TRP A 1 93 ? 19.749 -14.889 -19.218 1.00 89.81 93 TRP A C 1
ATOM 776 O O . TRP A 1 93 ? 19.806 -16.116 -19.270 1.00 89.81 93 TRP A O 1
ATOM 786 N N . ILE A 1 94 ? 20.413 -14.181 -18.306 1.00 91.06 94 ILE A N 1
ATOM 787 C CA . ILE A 1 94 ? 21.184 -14.783 -17.216 1.00 91.06 94 ILE A CA 1
ATOM 788 C C . ILE A 1 94 ? 20.712 -14.148 -15.915 1.00 91.06 94 ILE A C 1
ATOM 790 O O . ILE A 1 94 ? 20.653 -12.924 -15.810 1.00 91.06 94 ILE A O 1
ATOM 794 N N . ASP A 1 95 ? 20.419 -14.981 -14.922 1.00 90.75 95 ASP A N 1
ATOM 795 C CA . ASP A 1 95 ? 20.107 -14.540 -13.568 1.00 90.75 95 ASP A CA 1
ATOM 796 C C . ASP A 1 95 ? 20.865 -15.393 -12.543 1.00 90.75 95 ASP A C 1
ATOM 798 O O . ASP A 1 95 ? 21.238 -16.539 -12.808 1.00 90.75 95 ASP A O 1
ATOM 802 N N . LYS A 1 96 ? 21.118 -14.818 -11.369 1.00 88.50 96 LYS A N 1
ATOM 803 C CA . LYS A 1 96 ? 21.682 -15.510 -10.211 1.00 88.50 96 LYS A CA 1
ATOM 804 C C . LYS A 1 96 ? 20.740 -15.310 -9.040 1.00 88.50 96 LYS A C 1
ATOM 806 O O . LYS A 1 96 ? 20.549 -14.187 -8.581 1.00 88.50 96 LYS A O 1
ATOM 811 N N . THR A 1 97 ? 20.214 -16.411 -8.520 1.00 85.94 97 THR A N 1
ATOM 812 C CA . THR A 1 97 ? 19.367 -16.392 -7.329 1.00 85.94 97 THR A CA 1
ATOM 813 C C . THR A 1 97 ? 20.122 -16.919 -6.115 1.00 85.94 97 THR A C 1
ATOM 815 O O . THR A 1 97 ? 20.919 -17.853 -6.222 1.00 85.94 97 THR A O 1
ATOM 818 N N . TRP A 1 98 ? 19.873 -16.306 -4.961 1.00 80.69 98 TRP A N 1
ATOM 819 C CA . TRP A 1 98 ? 20.374 -16.759 -3.667 1.00 80.69 98 TRP A CA 1
ATOM 820 C C . TRP A 1 98 ? 19.236 -17.465 -2.936 1.00 80.69 98 TRP A C 1
ATOM 822 O O . TRP A 1 98 ? 18.142 -16.915 -2.816 1.00 80.69 98 TRP A O 1
ATOM 832 N N . ILE A 1 99 ? 19.486 -18.679 -2.448 1.00 79.38 99 ILE A N 1
ATOM 833 C CA . ILE A 1 99 ? 18.515 -19.431 -1.650 1.00 79.38 99 ILE A CA 1
ATOM 834 C C . ILE A 1 99 ? 18.847 -19.184 -0.179 1.00 79.38 99 ILE A C 1
ATOM 836 O O . ILE A 1 99 ? 19.879 -19.637 0.311 1.00 79.38 99 ILE A O 1
ATOM 840 N N . GLU A 1 100 ? 17.982 -18.447 0.514 1.00 80.50 100 GLU A N 1
ATOM 841 C CA . GLU A 1 100 ? 18.100 -18.181 1.950 1.00 80.50 100 GLU A CA 1
ATOM 842 C C . GLU A 1 100 ? 16.964 -18.876 2.719 1.00 80.50 100 GLU A C 1
ATOM 844 O O . GLU A 1 100 ? 15.805 -18.808 2.310 1.00 80.50 100 GLU A O 1
ATOM 849 N N . ASP A 1 101 ? 17.270 -19.478 3.874 1.00 77.31 101 ASP A N 1
ATOM 850 C CA . ASP A 1 101 ? 16.277 -20.050 4.803 1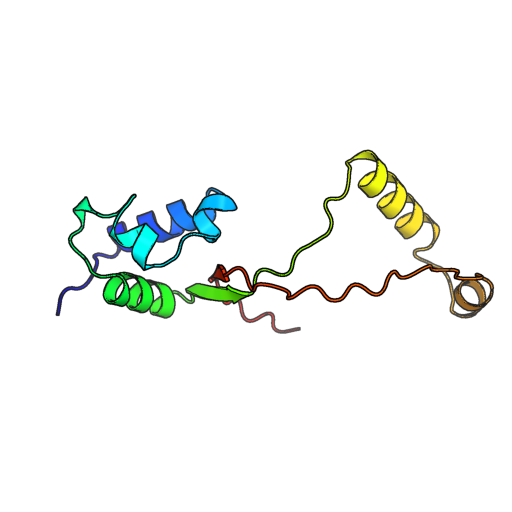.00 77.31 101 ASP A CA 1
ATOM 851 C C . ASP A 1 101 ? 15.653 -18.962 5.699 1.00 77.31 101 ASP A C 1
ATOM 853 O O . ASP A 1 101 ? 15.785 -18.949 6.925 1.00 77.31 101 ASP A O 1
ATOM 857 N N . ARG A 1 102 ? 15.030 -17.952 5.081 1.00 69.56 102 ARG A N 1
ATOM 858 C CA . ARG A 1 102 ? 14.342 -16.881 5.815 1.00 69.56 102 ARG A CA 1
ATOM 859 C C . ARG A 1 102 ? 12.840 -17.109 5.835 1.00 69.56 102 ARG A C 1
ATOM 861 O O . ARG A 1 102 ? 12.200 -17.352 4.816 1.00 69.56 102 ARG A O 1
ATOM 868 N N . ARG A 1 103 ? 12.239 -16.913 7.011 1.00 69.94 103 ARG A N 1
ATOM 869 C CA . ARG A 1 103 ? 10.781 -16.841 7.152 1.00 69.94 103 ARG A CA 1
ATOM 870 C C . ARG A 1 103 ? 10.288 -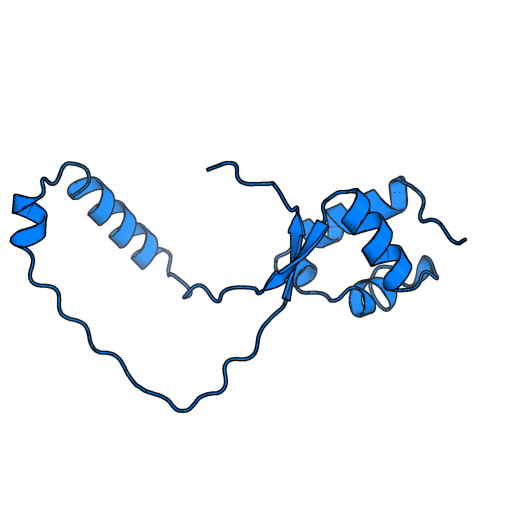15.490 6.641 1.00 69.94 103 ARG A C 1
ATOM 872 O O . ARG A 1 103 ? 10.610 -14.451 7.212 1.00 69.94 103 ARG A O 1
ATOM 879 N N . HIS A 1 104 ? 9.470 -15.500 5.596 1.00 67.19 104 HIS A N 1
ATOM 880 C CA . HIS A 1 104 ? 8.782 -14.298 5.134 1.00 67.19 104 HIS A CA 1
ATOM 881 C C . HIS A 1 104 ? 7.629 -13.951 6.085 1.00 67.19 104 HIS A C 1
ATOM 883 O O . HIS A 1 104 ? 6.682 -14.727 6.234 1.00 67.19 104 HIS A O 1
ATOM 889 N N . SER A 1 105 ? 7.681 -12.780 6.721 1.00 68.00 105 SER A N 1
ATOM 890 C CA . SER A 1 105 ? 6.539 -12.231 7.453 1.00 68.00 105 SER A CA 1
ATOM 891 C C . SER A 1 105 ? 5.584 -11.523 6.487 1.00 68.00 105 SER A C 1
ATOM 893 O O . SER A 1 105 ? 5.995 -10.874 5.524 1.00 68.00 105 SER A O 1
ATOM 895 N N . ARG A 1 106 ? 4.276 -11.676 6.716 1.00 78.69 106 ARG A N 1
ATOM 896 C CA . ARG A 1 106 ? 3.247 -10.968 5.945 1.00 78.69 106 ARG A CA 1
ATOM 897 C C . ARG A 1 106 ? 2.975 -9.621 6.605 1.00 78.69 106 ARG A C 1
ATOM 899 O O . ARG A 1 106 ? 2.509 -9.584 7.740 1.00 78.69 106 ARG A O 1
ATOM 906 N N . GLU A 1 107 ? 3.204 -8.534 5.880 1.00 82.00 107 GLU A N 1
ATOM 907 C CA . GLU A 1 107 ? 2.676 -7.217 6.242 1.00 82.00 107 GLU A CA 1
ATOM 908 C C . GLU A 1 107 ? 1.263 -7.049 5.679 1.00 82.00 107 GLU A C 1
ATOM 910 O O . GLU A 1 107 ? 0.977 -7.509 4.573 1.00 82.00 107 GLU A O 1
ATOM 915 N N . TRP A 1 108 ? 0.382 -6.367 6.411 1.00 85.56 108 TRP A N 1
ATOM 916 C CA . TRP A 1 108 ? -0.989 -6.096 5.977 1.00 85.56 108 TRP A CA 1
ATOM 917 C C . TRP A 1 108 ? -1.204 -4.604 5.742 1.00 85.56 108 TRP A C 1
ATOM 919 O O . TRP A 1 108 ? -0.641 -3.757 6.428 1.00 85.56 108 TRP A O 1
ATOM 929 N N . VAL A 1 109 ? -2.028 -4.279 4.752 1.00 85.12 109 VAL A N 1
ATOM 930 C CA . VAL A 1 109 ? -2.384 -2.911 4.381 1.00 85.12 109 VAL A CA 1
ATOM 931 C C . VAL A 1 109 ? -3.873 -2.793 4.118 1.00 85.12 109 VAL A C 1
ATOM 933 O O . VAL A 1 109 ? -4.447 -3.598 3.389 1.00 85.12 109 VAL A O 1
ATOM 936 N N . THR A 1 110 ? -4.491 -1.749 4.652 1.00 84.62 110 THR A N 1
ATOM 937 C CA . THR A 1 110 ? -5.873 -1.384 4.347 1.00 84.62 110 THR A CA 1
ATOM 938 C C . THR A 1 110 ? -5.935 -0.792 2.939 1.00 84.62 110 THR A C 1
ATOM 940 O O . THR A 1 110 ? -5.241 0.183 2.634 1.00 84.62 110 THR A O 1
ATOM 943 N N . ARG A 1 111 ? -6.739 -1.389 2.054 1.00 85.00 111 ARG A N 1
ATOM 944 C CA . ARG A 1 111 ? -6.945 -0.935 0.669 1.00 85.00 111 ARG A CA 1
ATOM 945 C C . ARG A 1 111 ? -8.417 -1.029 0.291 1.00 85.00 111 ARG A C 1
ATOM 947 O O . ARG A 1 111 ? -9.141 -1.867 0.820 1.00 85.00 111 ARG A O 1
ATOM 954 N N . SER A 1 112 ? -8.833 -0.176 -0.641 1.00 84.75 112 SER A N 1
ATOM 955 C CA . SER A 1 112 ? -10.118 -0.328 -1.318 1.00 8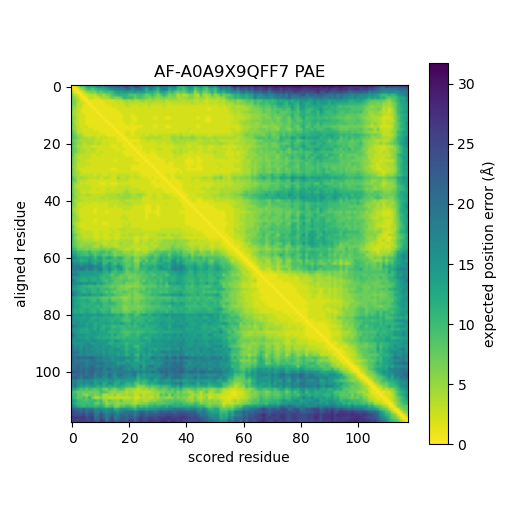4.75 112 SER A CA 1
ATOM 956 C C . SER A 1 112 ? -10.056 -1.548 -2.238 1.00 84.75 112 SER A C 1
ATOM 958 O O . SER A 1 112 ? -9.159 -1.660 -3.079 1.00 84.75 112 SER A O 1
ATOM 960 N N . VAL A 1 113 ? -11.019 -2.448 -2.085 1.00 73.69 113 VAL A N 1
ATOM 961 C CA . VAL A 1 113 ? -11.352 -3.508 -3.030 1.00 73.69 113 VAL A CA 1
ATOM 962 C C . VAL A 1 113 ? -12.049 -2.836 -4.210 1.00 73.69 113 VAL A C 1
ATOM 964 O O . VAL A 1 113 ? -13.265 -2.891 -4.366 1.00 73.69 113 VAL A O 1
ATOM 967 N N . ARG A 1 114 ? -11.277 -2.153 -5.058 1.00 58.38 114 ARG A N 1
ATOM 968 C CA . ARG A 1 114 ? -11.703 -1.998 -6.446 1.00 58.38 114 ARG A CA 1
ATOM 969 C C . ARG A 1 114 ? -11.578 -3.382 -7.053 1.00 58.38 114 ARG A C 1
ATOM 971 O O . ARG A 1 114 ? -10.460 -3.862 -7.227 1.00 58.38 114 ARG A O 1
ATOM 978 N N . THR A 1 115 ? -12.707 -4.033 -7.312 1.00 43.25 115 THR A N 1
ATOM 979 C CA . THR A 1 115 ? -12.757 -5.187 -8.206 1.00 43.25 115 THR A CA 1
ATOM 980 C C . THR A 1 115 ? -12.117 -4.737 -9.513 1.00 43.25 115 THR A C 1
ATOM 982 O O . THR A 1 115 ? -12.721 -3.992 -10.281 1.00 43.25 115 THR A O 1
ATOM 985 N N . LEU A 1 116 ? -10.849 -5.091 -9.717 1.00 38.16 116 LEU A N 1
ATOM 986 C CA . LEU A 1 116 ? -10.228 -5.024 -11.026 1.00 38.16 116 LEU A CA 1
ATOM 987 C C . LEU A 1 116 ? -10.933 -6.119 -11.823 1.00 38.16 116 LEU A C 1
ATOM 989 O O . LEU A 1 116 ? -10.583 -7.291 -11.719 1.00 38.16 116 LEU A O 1
ATOM 993 N N . LEU A 1 117 ? -12.011 -5.738 -12.508 1.00 31.80 117 LEU A N 1
ATOM 994 C CA . LEU A 1 117 ? -12.440 -6.456 -13.696 1.00 31.80 117 LEU A CA 1
ATOM 995 C C . LEU A 1 117 ? -11.261 -6.311 -14.662 1.00 31.80 117 LEU A C 1
ATOM 997 O O . LEU A 1 117 ? -10.977 -5.204 -15.124 1.00 31.80 117 LEU A O 1
ATOM 1001 N N . PHE A 1 118 ? -10.488 -7.388 -14.773 1.00 38.16 118 PHE A N 1
ATOM 1002 C CA . PHE A 1 118 ? -9.478 -7.557 -15.809 1.00 38.16 118 PHE A CA 1
ATOM 1003 C C . PHE A 1 118 ? -10.166 -7.700 -17.164 1.00 38.16 118 PHE A C 1
ATOM 1005 O O . PHE A 1 118 ? -11.266 -8.302 -17.191 1.00 38.16 118 PHE A O 1
#

Mean predicted aligned error: 8.48 Å

Organism: NCBI:txid62690

Solvent-accessible surface area (backbone atoms only — not comparable to full-atom values): 7437 Å² total; per-residue (Å²): 132,90,71,82,54,72,68,58,52,51,52,50,51,55,52,32,70,73,33,80,68,44,16,46,48,49,51,55,52,42,24,71,50,91,42,37,91,71,75,52,54,33,67,52,54,47,51,61,36,41,78,72,35,31,46,78,40,76,54,77,86,70,81,89,72,50,74,67,55,52,47,53,52,49,54,49,51,62,77,52,64,83,61,51,72,68,59,59,70,71,57,86,85,84,86,86,85,83,91,73,100,68,85,84,80,84,47,51,27,54,40,71,63,71,79,76,81,124

InterPro domains:
  IPR036397 Ribonuclease H superfamily [G3DSA:3.30.420.10] (54-116)

Sequence (118 aa):
MLTLDFQHVHQIISYVESSPGNRRKTFLELASGPFRHLGVSERVIQRELKKRGYQLHVAHLKPSVSRKTMKTLRDWAKAHHNWKYEDWTSVLWIDKTWIEDRRHSREWVTRSVRTLLF

pLDDT: mean 86.94, std 12.4, range [31.8, 97.25]

Radius of gyration: 21.3 Å; Cα contacts (8 Å, |Δi|>4): 85; chains: 1; bounding box: 47×32×55 Å